Protein AF-A0A252A270-F1 (afdb_monomer)

Radius of gyration: 40.48 Å; Cα contacts (8 Å, |Δi|>4): 1; chains: 1; bounding box: 65×50×96 Å

pLDDT: mean 71.64, std 14.07, range [43.69, 97.19]

Mean 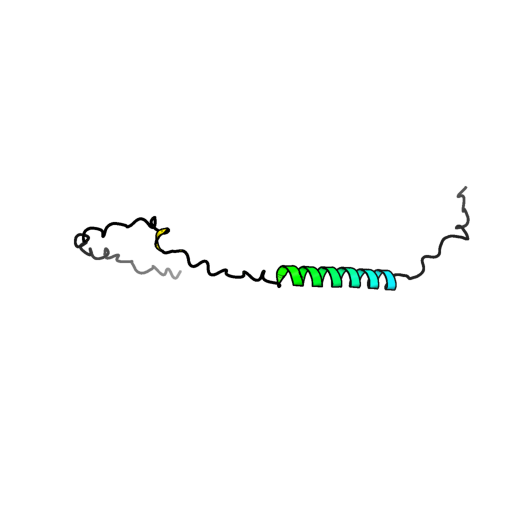predicted aligned error: 21.61 Å

Sequence (91 aa):
MLLRSSPPANMPKMRRKWRAKLAILCVLVGVYGAFMWHVTHTKPRVLMQRVLIPVDVVSDTIKVGKAPPAPPVPLIDAPHIEVPPPHLNLN

Secondary structure (DSSP, 8-state):
----PPPPTT------THHHHHHHHHHHHHHHHHHHHHHHHS------------GGG---S-----PPPPP----PPPP---PPPP-----

Structure (mmCIF, N/CA/C/O backbone):
data_AF-A0A252A270-F1
#
_entry.id   AF-A0A252A270-F1
#
loop_
_atom_site.group_PDB
_atom_site.id
_atom_site.type_symbol
_atom_site.label_atom_id
_atom_site.label_alt_id
_atom_site.label_comp_id
_atom_site.label_asym_id
_atom_site.label_entity_id
_atom_site.label_seq_id
_atom_site.pdbx_PDB_ins_code
_atom_site.Cartn_x
_atom_site.Cartn_y
_atom_site.Cartn_z
_atom_site.occupancy
_atom_site.B_iso_or_equiv
_atom_site.auth_seq_id
_atom_site.auth_comp_id
_atom_site.auth_asym_id
_atom_site.auth_atom_id
_atom_site.pdbx_PDB_model_num
ATOM 1 N N . MET A 1 1 ? 28.923 -34.548 -33.136 1.00 43.69 1 MET A N 1
ATOM 2 C CA . MET A 1 1 ? 29.109 -33.232 -33.787 1.00 43.69 1 MET A CA 1
ATOM 3 C C . MET A 1 1 ? 28.381 -32.189 -32.950 1.00 43.69 1 MET A C 1
ATOM 5 O O . MET A 1 1 ? 27.160 -32.156 -32.966 1.00 43.69 1 MET A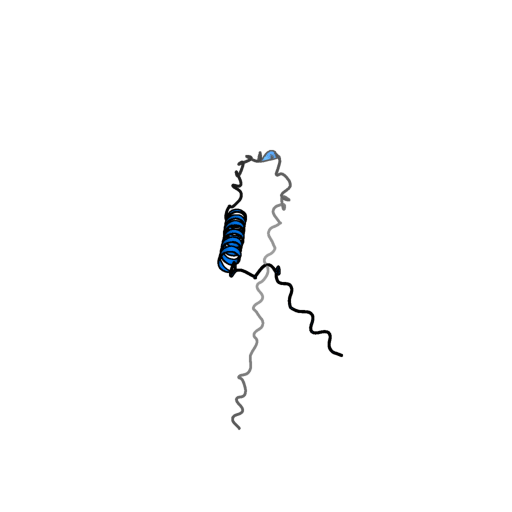 O 1
ATOM 9 N N . LEU A 1 2 ? 29.100 -31.413 -32.137 1.00 60.09 2 LEU A N 1
ATOM 10 C CA . LEU A 1 2 ? 28.501 -30.286 -31.418 1.00 60.09 2 LEU A CA 1
ATOM 11 C C . LEU A 1 2 ? 28.324 -29.150 -32.424 1.00 60.09 2 LEU A C 1
ATOM 13 O O . LEU A 1 2 ? 29.310 -28.579 -32.890 1.00 60.09 2 LEU A O 1
ATOM 17 N N . LEU A 1 3 ? 27.075 -28.858 -32.781 1.00 63.00 3 LEU A N 1
ATOM 18 C CA . LEU A 1 3 ? 26.702 -27.672 -33.544 1.00 63.00 3 LEU A CA 1
ATOM 19 C C . LEU A 1 3 ? 27.053 -26.444 -32.695 1.00 63.00 3 LEU A C 1
ATOM 21 O O . LEU A 1 3 ? 26.243 -25.958 -31.910 1.00 63.00 3 LEU A O 1
ATOM 25 N N . ARG A 1 4 ? 28.289 -25.950 -32.816 1.00 64.44 4 ARG A N 1
ATOM 26 C CA . ARG A 1 4 ? 28.658 -24.604 -32.368 1.00 64.44 4 ARG A CA 1
ATOM 27 C C . ARG A 1 4 ? 27.981 -23.615 -33.315 1.00 64.44 4 ARG A C 1
ATOM 29 O O . ARG A 1 4 ? 28.603 -23.093 -34.232 1.00 64.44 4 ARG A O 1
ATOM 36 N N . SER A 1 5 ? 26.685 -23.393 -33.118 1.00 71.25 5 SER A N 1
ATOM 37 C CA . SER A 1 5 ? 25.999 -22.245 -33.698 1.00 71.25 5 SER A CA 1
ATOM 38 C C . SER A 1 5 ? 26.645 -20.985 -33.127 1.00 71.25 5 SER A C 1
ATOM 40 O O . SER A 1 5 ? 26.667 -20.798 -31.908 1.00 71.25 5 SER A O 1
ATOM 42 N N . SER A 1 6 ? 27.207 -20.144 -33.993 1.00 68.00 6 SER A N 1
ATOM 43 C CA . SER A 1 6 ? 27.727 -18.831 -33.617 1.00 68.00 6 SER A CA 1
ATOM 44 C C . SER A 1 6 ? 26.656 -18.049 -32.844 1.00 68.00 6 SER A C 1
ATOM 46 O O . SER A 1 6 ? 25.494 -18.060 -33.263 1.00 68.00 6 SER A O 1
ATOM 48 N N . PRO A 1 7 ? 26.994 -17.383 -31.723 1.00 69.81 7 PRO A N 1
ATOM 49 C CA . PRO A 1 7 ? 26.017 -16.597 -30.983 1.00 69.81 7 PRO A CA 1
ATOM 50 C C . PRO A 1 7 ? 25.429 -15.513 -31.907 1.00 69.81 7 PRO A C 1
ATOM 52 O O . PRO A 1 7 ? 26.190 -14.879 -32.645 1.00 69.81 7 PRO A O 1
ATOM 55 N N . PRO A 1 8 ? 24.097 -15.309 -31.911 1.00 68.56 8 PRO A N 1
ATOM 56 C CA . PRO A 1 8 ? 23.449 -14.409 -32.853 1.00 68.56 8 PRO A CA 1
ATOM 57 C C . PRO A 1 8 ? 24.047 -13.002 -32.763 1.00 68.56 8 PRO A C 1
ATOM 59 O O . PRO A 1 8 ? 24.038 -12.376 -31.701 1.00 68.56 8 PRO A O 1
ATOM 62 N N . ALA A 1 9 ? 24.545 -12.488 -33.893 1.00 67.25 9 ALA A N 1
ATOM 63 C CA . ALA A 1 9 ? 25.195 -11.176 -33.979 1.00 67.25 9 ALA A CA 1
ATOM 64 C C . ALA A 1 9 ? 24.277 -10.019 -33.538 1.00 67.25 9 ALA A C 1
ATOM 66 O O . ALA A 1 9 ? 24.755 -8.964 -33.130 1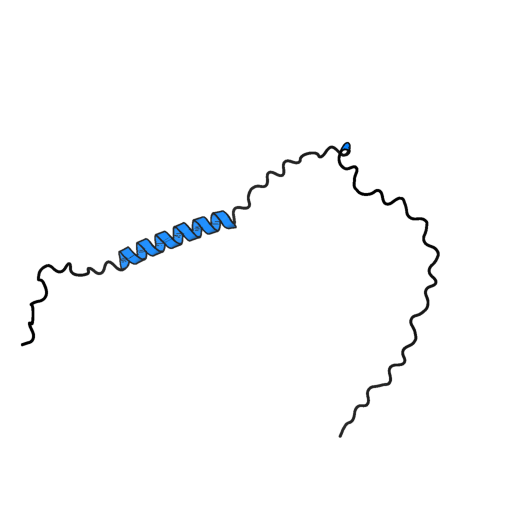.00 67.25 9 ALA A O 1
ATOM 67 N N . ASN A 1 10 ? 22.961 -10.244 -33.576 1.00 67.50 10 ASN A N 1
ATOM 68 C CA . ASN A 1 10 ? 21.933 -9.288 -33.186 1.00 67.50 10 ASN A CA 1
ATOM 69 C C . ASN A 1 10 ? 21.238 -9.665 -31.864 1.00 67.50 10 ASN A C 1
ATOM 71 O O . ASN A 1 10 ? 20.038 -9.464 -31.702 1.00 67.50 10 ASN A O 1
ATOM 75 N N . MET A 1 11 ? 21.955 -10.261 -30.904 1.00 67.62 11 MET A N 1
ATOM 76 C CA . MET A 1 11 ? 21.432 -10.315 -29.537 1.00 67.62 11 MET A CA 1
ATOM 77 C C . MET A 1 11 ? 21.459 -8.901 -28.945 1.00 67.62 11 MET A C 1
ATOM 79 O O . MET A 1 11 ? 22.536 -8.294 -28.895 1.00 67.62 11 MET A O 1
ATOM 83 N N . PRO A 1 12 ? 20.321 -8.362 -28.461 1.00 67.88 12 PRO A N 1
ATOM 84 C CA . PRO A 1 12 ? 20.313 -7.088 -27.765 1.00 67.88 12 PRO A CA 1
ATOM 85 C C . PRO A 1 12 ? 21.212 -7.213 -26.535 1.00 67.88 12 PRO A C 1
ATOM 87 O O . PRO A 1 12 ? 20.869 -7.853 -25.541 1.00 67.88 12 PRO A O 1
ATOM 90 N N . LYS A 1 13 ? 22.409 -6.623 -26.621 1.00 68.31 13 LYS A N 1
ATOM 91 C CA . LYS A 1 13 ? 23.375 -6.594 -25.524 1.00 68.31 13 LYS A CA 1
ATOM 92 C C . LYS A 1 13 ? 22.674 -5.996 -24.315 1.00 68.31 13 LYS A C 1
ATOM 94 O O . LYS A 1 13 ? 22.176 -4.869 -24.381 1.00 68.31 13 LYS A O 1
ATOM 99 N N . MET A 1 14 ? 22.628 -6.755 -23.222 1.00 64.56 14 MET A N 1
ATOM 100 C CA . MET A 1 14 ? 22.012 -6.341 -21.967 1.00 64.56 14 MET A CA 1
ATOM 101 C C . MET A 1 14 ? 22.773 -5.121 -21.431 1.00 64.56 14 MET A C 1
ATOM 103 O O . MET A 1 14 ? 23.743 -5.240 -20.685 1.00 64.56 14 MET A O 1
ATOM 107 N N . ARG A 1 15 ? 22.386 -3.916 -21.876 1.00 67.81 15 ARG A N 1
ATOM 108 C CA . ARG A 1 15 ? 22.950 -2.664 -21.364 1.00 67.81 15 ARG A CA 1
ATOM 109 C C . ARG A 1 15 ? 22.684 -2.646 -19.869 1.00 67.81 15 ARG A C 1
ATOM 111 O O . ARG A 1 15 ? 21.604 -3.034 -19.427 1.00 67.81 15 ARG A O 1
ATOM 118 N N . ARG A 1 16 ? 23.667 -2.170 -19.104 1.00 68.50 16 ARG A N 1
ATOM 119 C CA . ARG A 1 16 ? 23.647 -2.007 -17.642 1.00 68.50 16 ARG A CA 1
ATOM 120 C C . ARG A 1 16 ? 22.553 -0.997 -17.228 1.00 68.50 16 ARG A C 1
ATOM 122 O O . ARG A 1 16 ? 22.840 0.080 -16.726 1.00 68.50 16 ARG A O 1
ATOM 129 N N . LYS A 1 17 ? 21.275 -1.326 -17.440 1.00 71.25 17 LYS A N 1
ATOM 130 C CA . LYS A 1 17 ? 20.090 -0.524 -17.085 1.00 71.25 17 LYS A CA 1
ATOM 131 C C . LYS A 1 17 ? 19.676 -0.718 -15.621 1.00 71.25 17 LYS A C 1
ATOM 133 O O . LYS A 1 17 ? 18.596 -0.299 -15.221 1.00 71.25 17 LYS A O 1
ATOM 138 N N . TRP A 1 18 ? 20.541 -1.326 -14.810 1.00 82.56 18 TRP A N 1
ATOM 139 C CA . TRP A 1 18 ? 20.305 -1.573 -13.388 1.00 82.56 18 TRP A CA 1
ATOM 140 C C . TRP A 1 18 ? 19.965 -0.288 -12.624 1.00 82.56 18 TRP A C 1
ATOM 142 O O . TRP A 1 18 ? 19.065 -0.302 -11.798 1.00 82.56 18 TRP A O 1
ATOM 152 N N . ARG A 1 19 ? 20.582 0.846 -12.989 1.00 82.94 19 ARG A N 1
ATOM 153 C CA . ARG A 1 19 ? 20.263 2.164 -12.418 1.00 82.94 19 ARG A CA 1
ATOM 154 C C . ARG A 1 19 ? 18.831 2.609 -12.699 1.00 82.94 19 ARG A C 1
ATOM 156 O O . ARG A 1 19 ? 18.171 3.094 -11.796 1.00 82.94 19 ARG A O 1
ATOM 163 N N . ALA A 1 20 ? 18.339 2.408 -13.922 1.00 86.12 20 ALA A N 1
ATOM 164 C CA . ALA A 1 20 ? 16.956 2.731 -14.266 1.0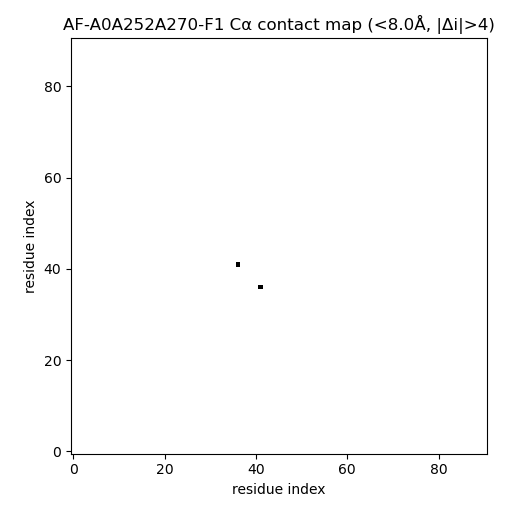0 86.12 20 ALA A CA 1
ATOM 165 C C . ALA A 1 20 ? 15.978 1.812 -13.523 1.00 86.12 20 ALA A C 1
ATOM 167 O O . ALA A 1 20 ? 14.980 2.279 -12.989 1.00 86.12 20 ALA A O 1
ATOM 168 N N . LYS A 1 21 ? 16.303 0.517 -13.418 1.00 85.62 21 LYS A N 1
ATOM 169 C CA . LYS A 1 21 ? 15.501 -0.438 -12.645 1.00 85.62 21 LYS A CA 1
ATOM 170 C C . LYS A 1 21 ? 15.438 -0.055 -11.161 1.00 85.62 21 LYS A C 1
ATOM 172 O O . LYS A 1 21 ? 14.360 -0.096 -10.583 1.00 85.62 21 LYS A O 1
ATOM 177 N N . LEU A 1 22 ? 16.561 0.363 -10.572 1.00 91.25 22 LEU A N 1
ATOM 178 C CA . LEU A 1 22 ? 16.616 0.852 -9.192 1.00 91.25 22 LEU A CA 1
ATOM 179 C C . LEU A 1 22 ? 15.864 2.172 -9.011 1.00 91.25 22 LEU A C 1
ATOM 181 O O . LEU A 1 22 ? 15.137 2.311 -8.038 1.00 91.25 22 LEU A O 1
ATOM 185 N N . ALA A 1 23 ? 15.982 3.110 -9.953 1.00 92.19 23 ALA A N 1
ATOM 186 C CA . ALA A 1 23 ? 15.239 4.365 -9.901 1.00 92.19 23 ALA A CA 1
ATOM 187 C C . ALA A 1 23 ? 13.724 4.115 -9.907 1.00 92.19 23 ALA A C 1
ATOM 189 O O . ALA A 1 23 ? 1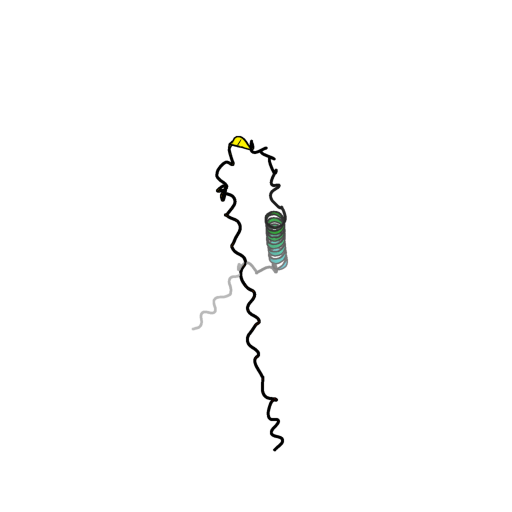3.012 4.647 -9.061 1.00 92.19 23 ALA A O 1
ATOM 190 N N . ILE A 1 24 ? 13.243 3.244 -10.800 1.00 93.00 24 ILE A N 1
ATOM 191 C CA . ILE A 1 24 ? 11.827 2.856 -10.856 1.00 93.00 24 ILE A CA 1
ATOM 192 C C . ILE A 1 24 ? 11.405 2.174 -9.550 1.00 93.00 24 ILE A C 1
ATOM 194 O O . ILE A 1 24 ? 10.346 2.493 -9.017 1.00 93.00 24 ILE A O 1
ATOM 198 N N . LEU A 1 25 ? 12.237 1.281 -9.003 1.00 96.06 25 LEU A N 1
ATOM 199 C CA . LEU A 1 25 ? 11.951 0.605 -7.736 1.00 96.06 25 LEU A CA 1
ATOM 200 C C . LEU A 1 25 ? 11.829 1.604 -6.574 1.00 96.06 25 LEU A C 1
ATOM 202 O O . LEU A 1 25 ? 10.872 1.528 -5.808 1.00 96.06 25 LEU A O 1
ATOM 206 N N . CYS A 1 26 ? 12.750 2.566 -6.471 1.00 96.00 26 CYS A N 1
ATOM 207 C CA . CYS A 1 26 ? 12.706 3.604 -5.441 1.00 96.00 26 CYS A CA 1
ATOM 208 C C . CYS A 1 26 ? 11.464 4.489 -5.569 1.00 96.00 26 CYS A C 1
ATOM 210 O O . CYS A 1 26 ? 10.836 4.789 -4.557 1.00 96.00 26 CYS A O 1
ATOM 212 N N . VAL A 1 27 ? 11.084 4.879 -6.791 1.00 97.00 27 VAL A N 1
ATOM 213 C CA . VAL A 1 27 ? 9.850 5.646 -7.024 1.00 97.00 27 VAL A CA 1
ATOM 214 C C . VAL A 1 27 ? 8.633 4.845 -6.569 1.00 97.00 27 VAL A C 1
ATOM 216 O O . VAL A 1 27 ? 7.782 5.381 -5.865 1.00 97.00 27 VAL A O 1
ATOM 219 N N . LEU A 1 28 ? 8.572 3.554 -6.905 1.00 97.19 28 LEU A N 1
ATOM 220 C CA . LEU A 1 28 ? 7.448 2.695 -6.537 1.00 97.19 28 LEU A CA 1
ATOM 221 C C . LEU A 1 28 ? 7.297 2.579 -5.014 1.00 97.19 28 LEU A C 1
ATOM 223 O O . LEU A 1 28 ? 6.206 2.769 -4.479 1.00 97.19 28 LEU A O 1
ATOM 227 N N . VAL A 1 29 ? 8.407 2.321 -4.316 1.00 96.88 29 VAL A N 1
ATOM 228 C CA . VAL A 1 29 ? 8.433 2.210 -2.851 1.00 96.88 29 VAL A CA 1
ATOM 229 C C . VAL A 1 29 ? 8.113 3.551 -2.194 1.00 96.88 29 VAL A C 1
ATOM 231 O O . VAL A 1 29 ? 7.336 3.584 -1.244 1.00 96.88 29 VAL A O 1
ATOM 234 N N . GLY A 1 30 ? 8.662 4.655 -2.704 1.00 97.19 30 GLY A N 1
ATOM 235 C CA . GLY A 1 30 ? 8.414 5.993 -2.168 1.00 97.19 30 GLY A CA 1
ATOM 236 C C . GLY A 1 30 ? 6.947 6.406 -2.277 1.00 97.19 30 GLY A C 1
ATOM 237 O O . GLY A 1 30 ? 6.363 6.847 -1.290 1.00 97.19 30 GLY A O 1
ATOM 238 N N . VAL A 1 31 ? 6.330 6.206 -3.445 1.00 96.12 31 VAL A N 1
ATOM 239 C CA . VAL A 1 31 ? 4.910 6.528 -3.668 1.00 96.12 31 VAL A CA 1
ATOM 240 C C . VAL A 1 31 ? 4.009 5.650 -2.803 1.00 96.12 31 VAL A C 1
ATOM 242 O O . VAL A 1 31 ? 3.126 6.169 -2.121 1.00 96.12 31 VAL A O 1
ATOM 245 N N . TYR A 1 32 ? 4.246 4.336 -2.780 1.00 95.25 32 TYR A N 1
ATOM 246 C CA . TYR A 1 32 ? 3.446 3.417 -1.972 1.00 95.25 32 TYR A CA 1
ATOM 247 C C . TYR A 1 32 ? 3.598 3.685 -0.468 1.00 95.25 32 TYR A C 1
ATOM 249 O O . TYR A 1 32 ? 2.607 3.720 0.258 1.00 95.25 32 TYR A O 1
ATOM 257 N N . GLY A 1 33 ? 4.825 3.933 -0.003 1.00 93.06 33 GLY A N 1
ATOM 258 C CA . GLY A 1 33 ? 5.111 4.269 1.389 1.00 93.06 33 GLY A CA 1
ATOM 259 C C . GLY A 1 33 ? 4.448 5.576 1.819 1.00 93.06 33 GLY A C 1
ATOM 260 O O . GLY A 1 33 ? 3.791 5.609 2.857 1.00 93.06 33 GLY A O 1
ATOM 261 N N . ALA A 1 34 ? 4.542 6.629 1.001 1.00 91.06 34 ALA A N 1
ATOM 262 C CA . ALA A 1 34 ? 3.879 7.905 1.268 1.00 91.06 34 ALA A CA 1
ATOM 263 C C . ALA A 1 34 ? 2.347 7.771 1.281 1.00 91.06 34 ALA A C 1
ATOM 265 O O . ALA A 1 34 ? 1.687 8.332 2.155 1.00 91.06 34 ALA A O 1
ATOM 266 N N . PHE A 1 35 ? 1.781 6.990 0.357 1.00 90.06 35 PHE A N 1
ATOM 267 C CA . PHE A 1 35 ? 0.348 6.708 0.321 1.00 90.06 35 PHE A CA 1
ATOM 268 C C . PHE A 1 35 ? -0.116 5.952 1.570 1.00 90.06 35 PHE A C 1
ATOM 270 O O . PHE A 1 35 ? -1.063 6.375 2.231 1.00 90.06 35 PHE A O 1
ATOM 277 N N . MET A 1 36 ? 0.575 4.872 1.939 1.00 90.81 36 MET A N 1
ATOM 278 C CA . MET A 1 36 ? 0.265 4.101 3.144 1.00 90.81 36 MET A CA 1
ATOM 279 C C . MET A 1 36 ? 0.402 4.949 4.402 1.00 90.81 36 MET A C 1
ATOM 281 O O . MET A 1 36 ? -0.461 4.884 5.274 1.00 90.81 36 MET A O 1
ATOM 285 N N . TRP A 1 37 ? 1.449 5.771 4.487 1.00 90.06 37 TRP A N 1
ATOM 286 C CA . TRP A 1 37 ? 1.631 6.718 5.581 1.00 90.06 37 TRP A CA 1
ATOM 287 C C . TRP A 1 37 ? 0.452 7.684 5.671 1.00 90.06 37 TRP A C 1
AT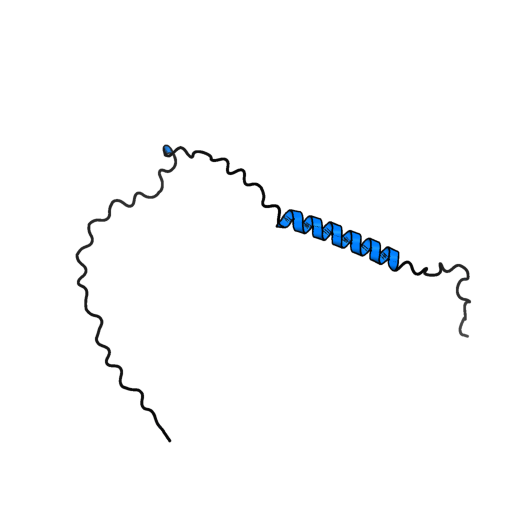OM 289 O O . TRP A 1 37 ? -0.120 7.853 6.744 1.00 90.06 37 TRP A O 1
ATOM 299 N N . HIS A 1 38 ? 0.026 8.248 4.540 1.00 86.56 38 HIS A N 1
ATOM 300 C CA . HIS A 1 38 ? -1.136 9.122 4.487 1.00 86.56 38 HIS A CA 1
ATOM 301 C C . HIS A 1 38 ? -2.404 8.386 4.939 1.00 86.56 38 HIS A C 1
ATOM 303 O O . HIS A 1 38 ? -3.086 8.865 5.833 1.00 86.56 38 HIS A O 1
ATOM 309 N N . VAL A 1 39 ? -2.715 7.199 4.422 1.00 83.06 39 VAL A N 1
ATOM 310 C CA . VAL A 1 39 ? -3.920 6.453 4.837 1.00 83.06 39 VAL A CA 1
ATOM 311 C C . VAL A 1 39 ? -3.894 6.085 6.326 1.00 83.06 39 VAL A C 1
ATOM 313 O O . VAL A 1 39 ? -4.913 6.188 7.002 1.00 83.06 39 VAL A O 1
ATOM 316 N N . THR A 1 40 ? -2.740 5.679 6.854 1.00 80.06 40 THR A N 1
ATOM 317 C CA . THR A 1 40 ? -2.618 5.214 8.247 1.00 80.06 40 THR A CA 1
ATOM 318 C C . THR A 1 40 ? -2.559 6.352 9.266 1.00 80.06 40 THR A C 1
ATOM 320 O O . THR A 1 40 ? -3.085 6.207 10.368 1.00 80.06 40 THR A O 1
ATOM 323 N N . HIS A 1 41 ? -1.948 7.488 8.921 1.00 77.94 41 HIS A N 1
ATOM 324 C CA . HIS A 1 41 ? -1.736 8.606 9.851 1.00 77.94 41 HIS A CA 1
ATOM 325 C C . HIS A 1 41 ? -2.734 9.747 9.665 1.00 77.94 41 HIS A C 1
ATOM 327 O O . HIS A 1 41 ? -2.901 10.573 10.568 1.00 77.94 41 HIS A O 1
ATOM 333 N N . THR A 1 42 ? -3.444 9.795 8.537 1.00 71.12 42 THR A N 1
ATOM 334 C CA . THR A 1 42 ? -4.563 10.722 8.377 1.00 71.12 42 THR A CA 1
ATOM 335 C C . THR A 1 42 ? -5.749 10.133 9.116 1.00 71.12 42 THR A C 1
ATOM 337 O O . THR A 1 42 ? -6.548 9.384 8.559 1.00 71.12 42 THR A O 1
ATOM 340 N N . LYS A 1 43 ? -5.856 10.461 10.409 1.00 62.53 43 LYS A N 1
ATOM 341 C CA . LYS A 1 43 ? -7.071 10.185 11.176 1.00 62.53 43 LYS A CA 1
ATOM 342 C C . LYS A 1 43 ? -8.245 10.737 10.365 1.00 62.53 43 LYS A C 1
ATOM 344 O O . LYS A 1 43 ? -8.184 11.920 9.999 1.00 62.53 43 LYS A O 1
ATOM 349 N N . PRO A 1 44 ? -9.294 9.943 10.072 1.00 65.38 44 PRO A N 1
ATOM 350 C CA . PRO A 1 44 ? -10.504 10.517 9.518 1.00 65.38 44 PRO A CA 1
ATOM 351 C C . PRO A 1 44 ? -10.895 11.630 10.477 1.00 65.38 44 PRO A C 1
ATOM 353 O O . PRO A 1 44 ? -10.948 11.415 11.693 1.00 65.38 44 PRO A O 1
ATOM 356 N N . ARG A 1 45 ? -11.067 12.849 9.957 1.00 55.16 45 ARG A N 1
ATOM 357 C CA . ARG A 1 45 ? -11.662 13.913 10.753 1.00 55.16 45 ARG A CA 1
ATOM 358 C C . ARG A 1 45 ? -13.069 13.429 11.039 1.00 55.16 45 ARG A C 1
ATOM 360 O O . ARG A 1 45 ? -13.964 13.611 10.221 1.00 55.16 45 ARG A O 1
ATOM 367 N N . VAL A 1 46 ? -13.236 12.754 12.173 1.00 56.16 46 VAL A N 1
ATOM 368 C CA . VAL A 1 46 ? -14.532 12.559 12.788 1.00 56.16 46 VAL A CA 1
ATOM 369 C C . VAL A 1 46 ? -14.946 13.985 13.094 1.00 56.16 46 VAL A C 1
ATOM 371 O O . VAL A 1 46 ? -14.543 14.569 14.100 1.00 56.16 46 VAL A O 1
ATOM 374 N N . LEU A 1 47 ? -15.648 14.606 12.146 1.00 54.78 47 LEU A N 1
ATOM 375 C CA . LEU A 1 47 ? -16.564 15.679 12.453 1.00 54.78 47 LEU A CA 1
ATOM 376 C C . LEU A 1 47 ? -17.487 15.019 13.465 1.00 54.78 47 LEU A C 1
ATOM 378 O O . LEU A 1 47 ? -18.421 14.318 13.091 1.00 54.78 47 LEU A O 1
ATOM 382 N N . MET A 1 48 ? -17.131 15.124 14.749 1.00 51.22 48 MET A N 1
ATOM 383 C CA . MET A 1 48 ? -18.044 14.912 15.851 1.00 51.22 48 MET A CA 1
ATOM 384 C C . MET A 1 48 ? -19.139 15.932 15.595 1.00 51.22 48 MET A C 1
ATOM 386 O O . MET A 1 48 ? -19.085 17.069 16.063 1.00 51.22 48 MET A O 1
ATOM 390 N N . GLN A 1 49 ? -20.092 15.546 14.757 1.00 58.25 49 GLN A N 1
ATOM 391 C CA . GLN A 1 49 ? -21.382 16.165 14.683 1.00 58.25 49 GLN A CA 1
ATOM 392 C C . GLN A 1 49 ? -21.880 15.952 16.102 1.00 58.25 49 GLN A C 1
ATOM 394 O O . GLN A 1 49 ? -22.192 14.830 16.498 1.00 58.25 49 GLN A O 1
ATOM 399 N N . ARG A 1 50 ? -21.762 16.996 16.930 1.00 58.19 50 ARG A N 1
ATOM 400 C CA . ARG A 1 50 ? -22.370 17.035 18.252 1.00 58.19 50 ARG A CA 1
ATOM 401 C C . ARG A 1 50 ? -23.863 17.008 17.984 1.00 58.19 50 ARG A C 1
ATOM 403 O O . ARG A 1 50 ? -24.516 18.045 17.957 1.00 58.19 50 ARG A O 1
ATOM 410 N N . VAL A 1 51 ? -24.375 15.825 17.668 1.00 58.41 51 VAL A N 1
ATOM 411 C CA . VAL A 1 51 ? -25.793 15.554 17.678 1.00 58.41 51 VAL A CA 1
ATOM 412 C C . VAL A 1 51 ? -26.131 15.701 19.145 1.00 58.41 51 VAL A C 1
ATOM 414 O O . VAL A 1 51 ? -25.735 14.883 19.974 1.00 58.41 51 VAL A O 1
ATOM 417 N N . LEU A 1 52 ? -26.719 16.847 19.477 1.00 57.41 52 LEU A N 1
ATOM 418 C CA . LEU A 1 52 ? -27.338 17.081 20.762 1.00 57.41 52 LEU A CA 1
ATOM 419 C C . LEU A 1 52 ? -28.448 16.033 20.837 1.00 57.41 52 LEU A C 1
ATOM 421 O O . LEU A 1 52 ? -29.505 16.231 20.251 1.00 57.41 52 LEU A O 1
ATOM 425 N N . ILE A 1 53 ? -28.154 14.867 21.413 1.00 54.38 53 ILE A N 1
ATOM 426 C CA . ILE A 1 53 ? -29.150 13.821 21.612 1.00 54.38 53 ILE A CA 1
ATOM 427 C C . ILE A 1 53 ? -30.168 14.450 22.564 1.00 54.38 53 ILE A C 1
ATOM 429 O O . ILE A 1 53 ? -29.795 14.754 23.702 1.00 54.38 53 ILE A O 1
ATOM 433 N N . PRO A 1 54 ? -31.404 14.734 22.118 1.00 57.31 54 PRO A N 1
ATOM 434 C CA . PRO A 1 54 ? -32.418 15.226 23.029 1.00 57.31 54 PRO A CA 1
ATOM 435 C C . PRO A 1 54 ? -32.599 14.159 24.109 1.00 57.31 54 PRO A C 1
ATOM 437 O O . PRO A 1 54 ? -32.817 12.982 23.815 1.00 57.31 54 PRO A O 1
ATOM 440 N N . VAL A 1 55 ? -32.438 14.582 25.363 1.00 55.69 55 VAL A N 1
ATOM 441 C CA . VAL A 1 55 ? -32.409 13.730 26.564 1.00 55.69 55 VAL A CA 1
ATOM 442 C C . VAL A 1 55 ? -33.698 12.904 26.721 1.00 55.69 55 VAL A C 1
ATOM 444 O O . VAL A 1 55 ? -33.708 11.908 27.436 1.00 55.69 55 VAL A O 1
ATOM 447 N N . ASP A 1 56 ? -34.749 13.242 25.975 1.00 55.72 56 ASP A N 1
ATOM 448 C CA . ASP A 1 56 ? -36.042 12.561 26.000 1.00 55.72 56 ASP A CA 1
ATOM 449 C C . ASP A 1 56 ? -36.036 11.153 25.380 1.00 55.72 56 ASP A C 1
ATOM 451 O O . ASP A 1 56 ? -36.903 10.350 25.714 1.00 55.72 56 ASP A O 1
ATOM 455 N N . VAL A 1 57 ? -35.065 10.810 24.520 1.00 52.56 57 VAL A N 1
ATOM 456 C CA . VAL A 1 57 ? -35.038 9.497 23.828 1.00 52.56 57 VAL A CA 1
ATOM 457 C C . VAL A 1 57 ? -34.052 8.507 24.467 1.00 52.56 57 VAL A C 1
ATOM 459 O O . VAL A 1 57 ? -34.039 7.330 24.121 1.00 52.56 57 VAL A O 1
ATOM 462 N N . VAL A 1 58 ? -33.269 8.927 25.469 1.00 50.91 58 VAL A N 1
ATOM 463 C CA . VAL A 1 58 ? -32.452 8.012 26.293 1.00 50.91 58 VAL A CA 1
ATOM 464 C C . VAL A 1 58 ? -33.219 7.660 27.569 1.00 50.91 58 VAL A C 1
ATOM 466 O O . VAL A 1 58 ? -32.764 7.873 28.689 1.00 50.91 58 VAL A O 1
ATOM 469 N N . SER A 1 59 ? -34.420 7.118 27.397 1.00 52.12 59 SER A N 1
ATOM 470 C CA . SER A 1 59 ? -35.114 6.384 28.453 1.00 52.12 59 SER A CA 1
ATOM 471 C C . SER A 1 59 ? -35.095 4.909 28.099 1.00 52.12 59 SER A C 1
ATOM 473 O O . SER A 1 59 ? -36.084 4.398 27.612 1.00 52.12 59 SER A O 1
ATOM 475 N N . ASP A 1 60 ? -33.941 4.272 28.303 1.00 49.47 60 ASP A N 1
ATOM 476 C CA . ASP A 1 60 ? -33.833 2.836 28.610 1.00 49.47 60 ASP A CA 1
ATOM 477 C C . ASP A 1 60 ? -32.464 2.488 29.228 1.00 49.47 60 ASP A C 1
ATOM 479 O O . ASP A 1 60 ? -31.985 1.356 29.184 1.00 49.47 60 ASP A O 1
ATOM 483 N N . THR A 1 61 ? -31.829 3.447 29.913 1.00 52.16 61 THR A N 1
ATOM 484 C CA . THR A 1 61 ? -30.970 3.055 31.031 1.00 52.16 61 THR A CA 1
ATOM 485 C C . THR A 1 61 ? -31.926 2.585 32.108 1.00 52.16 61 THR A C 1
ATOM 487 O O . THR A 1 61 ? -32.610 3.403 32.725 1.00 52.16 61 THR A O 1
ATOM 490 N N . ILE A 1 62 ? -32.016 1.266 32.267 1.00 51.09 62 ILE A N 1
ATOM 491 C CA . ILE A 1 62 ? -32.722 0.573 33.341 1.00 51.09 62 ILE A CA 1
ATOM 492 C C . ILE A 1 62 ? -32.575 1.411 34.610 1.00 51.09 62 ILE A C 1
ATOM 494 O O . ILE A 1 62 ? -31.496 1.490 35.203 1.00 51.09 62 ILE A O 1
ATOM 498 N N . LYS A 1 63 ? -33.661 2.085 35.002 1.00 52.75 63 LYS A N 1
ATOM 499 C CA . LYS A 1 63 ? -33.768 2.695 36.320 1.00 52.75 63 LYS A CA 1
ATOM 500 C C . LYS A 1 63 ? -33.774 1.520 37.280 1.00 52.75 63 LYS A C 1
ATOM 502 O O . LYS A 1 63 ? -34.827 0.957 37.563 1.00 52.75 63 LYS A O 1
ATOM 507 N N . VAL A 1 64 ? -32.590 1.108 37.729 1.00 55.06 64 VAL A N 1
ATOM 508 C CA . VAL A 1 64 ? -32.453 0.245 38.894 1.00 55.06 64 VAL A CA 1
ATOM 509 C C . VAL A 1 64 ? -33.121 1.031 40.010 1.00 55.06 64 VAL A C 1
ATOM 511 O O . VAL A 1 64 ? -32.580 2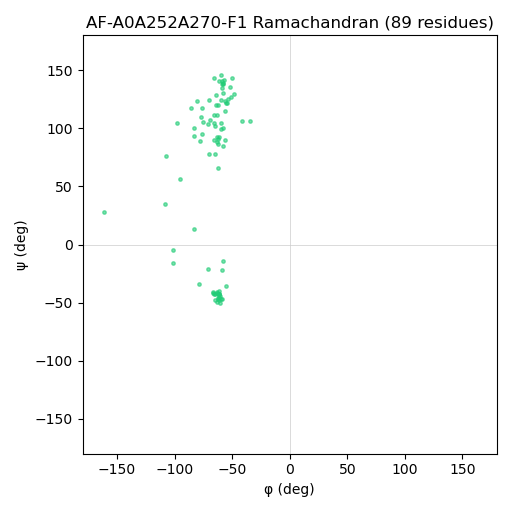.027 40.496 1.00 55.06 64 VAL A O 1
ATOM 514 N N . GLY A 1 65 ? -34.368 0.660 40.311 1.00 53.81 65 GLY A N 1
ATOM 515 C CA . GLY A 1 65 ? -35.110 1.211 41.429 1.00 53.81 65 GLY A CA 1
ATOM 516 C C . GLY A 1 65 ? -34.193 1.151 42.636 1.00 53.81 65 GLY A C 1
ATOM 517 O O . GLY A 1 65 ? -33.543 0.130 42.853 1.00 53.81 65 GLY A O 1
ATOM 518 N N . LYS A 1 66 ? -34.069 2.280 43.338 1.00 61.94 66 LYS A N 1
ATOM 519 C CA . LYS A 1 66 ? -33.219 2.447 44.517 1.00 61.94 66 LYS A CA 1
ATOM 520 C C . LYS A 1 66 ? -33.351 1.186 45.375 1.00 61.94 66 LYS A C 1
ATOM 522 O O . LYS A 1 66 ? -34.425 0.941 45.922 1.00 61.94 66 LYS A O 1
ATOM 527 N N . ALA A 1 67 ? -32.312 0.349 45.378 1.00 63.94 67 ALA A N 1
ATOM 528 C CA . ALA A 1 67 ? -32.370 -0.931 46.065 1.00 63.94 67 ALA A CA 1
ATOM 529 C C . ALA A 1 67 ? -32.701 -0.665 47.544 1.00 63.94 67 ALA A C 1
ATOM 531 O O . ALA A 1 67 ? -32.223 0.341 48.088 1.00 63.94 67 ALA A O 1
ATOM 532 N N . PRO A 1 68 ? -33.530 -1.505 48.193 1.00 71.19 68 PRO A N 1
ATOM 533 C CA . PRO A 1 68 ? -33.774 -1.392 49.626 1.00 71.19 68 PRO A CA 1
ATOM 534 C C . PRO A 1 68 ? -32.433 -1.316 50.371 1.00 71.19 68 PRO A C 1
ATOM 536 O O . PRO A 1 68 ? -31.480 -1.972 49.936 1.00 71.19 68 PRO A O 1
ATOM 539 N N . PRO A 1 69 ? -32.316 -0.522 51.452 1.00 72.25 69 PRO A N 1
ATOM 540 C CA . PRO A 1 69 ? -31.075 -0.458 52.214 1.00 72.25 69 PRO A CA 1
ATOM 541 C C . PRO A 1 69 ? -30.688 -1.878 52.637 1.00 72.25 69 PRO A C 1
ATOM 543 O O . PRO A 1 69 ? -31.484 -2.584 53.256 1.00 72.25 69 PRO A O 1
ATOM 546 N N . ALA A 1 70 ? -29.494 -2.312 52.226 1.00 73.62 70 ALA A N 1
ATOM 547 C CA . ALA A 1 70 ? -29.008 -3.651 52.516 1.00 73.62 70 ALA A CA 1
ATOM 548 C C . ALA A 1 70 ? -28.958 -3.859 54.042 1.00 73.62 70 ALA A C 1
ATOM 550 O O . ALA A 1 70 ? -28.552 -2.939 54.761 1.00 73.62 70 ALA A O 1
ATOM 551 N N . PRO A 1 71 ? -29.372 -5.033 54.554 1.00 75.88 71 PRO A N 1
ATOM 552 C CA . PRO A 1 71 ? -29.255 -5.328 55.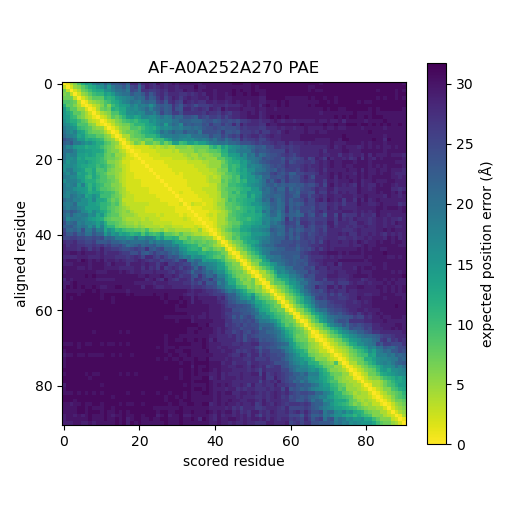974 1.00 75.88 71 PRO A CA 1
ATOM 553 C C . PRO A 1 71 ? -27.777 -5.266 56.398 1.00 75.88 71 PRO A C 1
ATOM 555 O O . PRO A 1 71 ? -26.908 -5.618 55.594 1.00 75.88 71 PRO A O 1
ATOM 558 N N . PRO A 1 72 ? -27.466 -4.826 57.633 1.00 74.81 72 PRO A N 1
ATOM 559 C CA . PRO A 1 72 ? -26.094 -4.776 58.120 1.00 74.81 72 PRO A CA 1
ATOM 560 C C . PRO A 1 72 ? -25.460 -6.164 58.022 1.00 74.81 72 PRO A C 1
ATOM 562 O O . PRO A 1 72 ? -25.903 -7.103 58.681 1.00 74.81 72 PRO A O 1
ATOM 565 N N . VAL A 1 73 ? -24.444 -6.298 57.172 1.00 74.12 73 VAL A N 1
ATOM 566 C CA . VAL A 1 73 ? -23.650 -7.522 57.076 1.00 74.12 73 VAL A CA 1
ATOM 567 C C . VAL A 1 73 ? -22.709 -7.531 58.280 1.00 74.12 73 VAL A C 1
ATOM 569 O O . VAL A 1 73 ? -21.893 -6.612 58.391 1.00 74.12 73 VAL A O 1
ATOM 572 N N . PRO A 1 74 ? -22.803 -8.506 59.202 1.00 71.12 74 PRO A N 1
ATOM 573 C CA . PRO A 1 74 ? -21.824 -8.622 60.270 1.00 71.12 74 PRO A CA 1
ATOM 574 C C . PRO A 1 74 ? -20.465 -8.932 59.639 1.00 71.12 74 PRO A C 1
ATOM 576 O O . PRO A 1 74 ? -20.315 -9.929 58.932 1.00 71.12 74 PRO A O 1
ATOM 579 N N . LEU A 1 75 ? -19.483 -8.057 59.868 1.00 68.88 75 LEU A N 1
ATOM 580 C CA . LEU A 1 75 ? -18.094 -8.357 59.547 1.00 68.88 75 LEU A CA 1
ATOM 581 C C . LEU A 1 75 ? -17.663 -9.493 60.474 1.00 68.88 75 LEU A C 1
ATOM 583 O O . LEU A 1 75 ? -17.475 -9.293 61.669 1.00 68.88 75 LEU A O 1
ATOM 587 N N . ILE A 1 76 ? -17.578 -10.698 59.922 1.00 73.75 76 ILE A N 1
ATOM 588 C CA . ILE A 1 76 ? -16.931 -11.821 60.588 1.00 73.75 76 ILE A CA 1
ATOM 589 C C . ILE A 1 76 ? -15.435 -11.632 60.354 1.00 73.75 76 ILE A C 1
ATOM 591 O O . ILE A 1 76 ? -15.007 -11.507 59.203 1.00 73.75 76 ILE A O 1
ATOM 595 N N . ASP A 1 77 ? -14.658 -11.576 61.434 1.00 74.19 77 ASP A N 1
ATOM 596 C CA . ASP A 1 77 ? -13.203 -11.495 61.342 1.00 74.19 77 ASP A CA 1
ATOM 597 C C . ASP A 1 77 ? -12.655 -12.692 60.560 1.00 74.19 77 ASP A C 1
ATOM 599 O O . ASP A 1 77 ? -13.126 -13.827 60.692 1.00 74.19 77 ASP A O 1
ATOM 603 N N . ALA A 1 78 ? -11.665 -12.425 59.708 1.00 74.44 78 ALA A N 1
ATOM 604 C CA . ALA A 1 78 ? -11.027 -13.465 58.919 1.00 74.44 78 ALA A CA 1
ATOM 605 C C . ALA A 1 78 ? -10.443 -14.543 59.854 1.00 74.44 78 ALA A C 1
ATOM 607 O O . ALA A 1 78 ? -9.851 -14.201 60.883 1.00 74.44 78 ALA A O 1
ATOM 608 N N . PRO A 1 79 ? -10.593 -15.839 59.522 1.00 77.06 79 PRO A N 1
ATOM 609 C CA . PRO A 1 79 ? -10.093 -16.915 60.366 1.00 77.06 79 PRO A CA 1
ATOM 610 C C . PRO A 1 79 ? -8.587 -16.753 60.578 1.00 77.06 79 PRO A C 1
ATOM 612 O O . PRO A 1 79 ? -7.832 -16.561 59.623 1.00 77.06 79 PRO A O 1
ATOM 615 N N . HIS A 1 80 ? -8.156 -16.814 61.838 1.00 77.69 80 HIS A N 1
ATOM 616 C CA . HIS A 1 80 ? -6.744 -16.746 62.187 1.00 77.69 80 HIS A CA 1
ATOM 617 C C . HIS A 1 80 ? -6.036 -17.991 61.640 1.00 77.69 80 HIS A C 1
ATOM 619 O O . HIS A 1 80 ? -6.294 -19.108 62.084 1.00 77.69 80 HIS A O 1
ATOM 625 N N . ILE A 1 81 ? -5.178 -17.797 60.639 1.00 77.62 81 ILE A N 1
ATOM 626 C CA . ILE A 1 81 ? -4.340 -18.854 60.073 1.00 77.62 81 ILE A CA 1
ATOM 627 C C . ILE A 1 81 ? -2.964 -18.728 60.728 1.00 77.62 81 ILE A C 1
ATOM 629 O O . ILE A 1 81 ? -2.190 -17.834 60.385 1.00 77.62 81 ILE A O 1
ATOM 633 N N . GLU A 1 82 ? -2.658 -19.627 61.662 1.00 78.62 82 GLU A N 1
ATOM 634 C CA . GLU A 1 82 ? -1.300 -19.796 62.181 1.00 78.62 82 GLU A CA 1
ATOM 635 C C . GLU A 1 82 ? -0.463 -20.530 61.128 1.00 78.62 82 GLU A C 1
ATOM 637 O O . GLU A 1 82 ? -0.631 -21.726 60.889 1.00 78.62 82 GLU A O 1
ATOM 642 N N . VAL A 1 83 ? 0.419 -19.796 60.448 1.00 78.94 83 VAL A N 1
ATOM 643 C CA . VAL A 1 83 ? 1.370 -20.383 59.499 1.00 78.94 83 VAL A CA 1
ATOM 644 C C . VAL A 1 83 ? 2.603 -20.843 60.284 1.00 78.94 83 VAL A C 1
ATOM 646 O O . VAL A 1 83 ? 3.276 -19.995 60.878 1.00 78.94 83 VAL A O 1
ATOM 649 N N . PRO A 1 84 ? 2.934 -22.149 60.304 1.00 81.31 84 PRO A N 1
ATOM 650 C CA . PRO A 1 84 ? 4.138 -22.620 60.973 1.00 81.31 84 PRO A CA 1
ATOM 651 C C . PRO A 1 84 ? 5.390 -22.086 60.258 1.00 81.31 84 PRO A C 1
ATOM 653 O O . PRO A 1 84 ? 5.401 -21.977 59.026 1.00 81.31 84 PRO A O 1
ATOM 656 N N . PRO A 1 85 ? 6.455 -21.747 61.005 1.00 80.31 85 PRO A N 1
ATOM 657 C CA . PRO A 1 85 ? 7.686 -21.253 60.411 1.00 80.31 85 PRO A CA 1
ATOM 658 C C . PRO A 1 85 ? 8.300 -22.316 59.485 1.00 80.31 85 PRO A C 1
ATOM 660 O O . PRO A 1 85 ? 8.282 -23.506 59.812 1.00 80.31 85 PRO A O 1
ATOM 663 N N . PRO A 1 86 ? 8.850 -21.914 58.325 1.00 78.81 86 PRO A N 1
ATOM 664 C CA . PRO A 1 86 ? 9.419 -22.853 57.372 1.00 78.81 86 PRO A CA 1
ATOM 665 C C . PRO A 1 86 ? 10.624 -23.575 57.984 1.00 78.81 86 PRO A C 1
ATOM 667 O O . PRO A 1 86 ? 11.554 -22.947 58.491 1.00 78.81 86 PRO A O 1
ATOM 670 N N . HIS A 1 87 ? 10.622 -24.906 57.904 1.00 76.62 87 HIS A N 1
ATOM 671 C CA . HIS A 1 87 ? 11.761 -25.723 58.307 1.00 76.62 87 HIS A CA 1
ATOM 672 C C . HIS A 1 87 ? 12.920 -25.509 57.326 1.00 76.62 87 HIS A C 1
ATOM 674 O O . HIS A 1 87 ? 12.889 -25.980 56.189 1.00 76.62 87 HIS A O 1
ATOM 680 N N . LEU A 1 88 ? 13.953 -24.793 57.769 1.00 69.69 88 LEU A N 1
ATOM 681 C CA . LEU A 1 88 ? 15.218 -24.687 57.049 1.00 69.69 88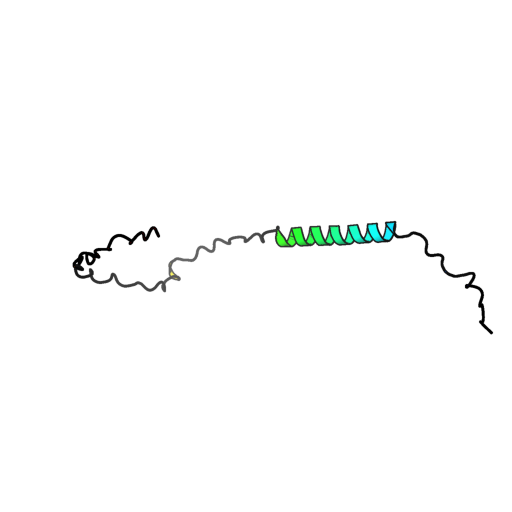 LEU A CA 1
ATOM 682 C C . LEU A 1 88 ? 16.075 -25.915 57.381 1.00 69.69 88 LEU A C 1
ATOM 684 O O . LEU A 1 88 ? 16.799 -25.926 58.373 1.00 69.69 88 LEU A O 1
ATOM 688 N N . ASN A 1 89 ? 15.983 -26.959 56.555 1.00 65.75 89 ASN A N 1
ATOM 689 C CA . ASN A 1 89 ? 16.901 -28.097 56.621 1.00 65.75 89 ASN A CA 1
ATOM 690 C C . ASN A 1 89 ? 18.244 -27.691 55.999 1.00 65.75 89 ASN A C 1
ATOM 692 O O . ASN A 1 89 ? 18.415 -27.749 54.783 1.00 65.75 89 ASN A O 1
ATOM 696 N N . LEU A 1 90 ? 19.183 -27.256 56.838 1.00 64.56 90 LEU A N 1
ATOM 697 C CA . LEU A 1 90 ? 20.600 -27.160 56.488 1.00 64.56 90 LEU A CA 1
ATOM 698 C C . LEU A 1 90 ? 21.220 -28.545 56.699 1.00 64.56 90 LEU A C 1
ATOM 700 O O . LEU A 1 90 ? 21.475 -28.932 57.838 1.00 64.56 90 LEU A O 1
ATOM 704 N N . ASN A 1 91 ? 21.399 -29.285 55.606 1.00 53.06 91 ASN A N 1
ATOM 705 C CA . ASN A 1 91 ? 22.124 -30.554 55.558 1.00 53.06 91 ASN A CA 1
ATOM 706 C C . ASN A 1 91 ? 23.347 -30.396 54.654 1.00 53.06 91 ASN A C 1
ATOM 708 O O . ASN A 1 91 ? 23.195 -29.721 53.609 1.00 53.06 91 ASN A O 1
#

Organism: NCBI:txid146474

Solvent-accessible surface area (backbone atoms only — not comparable to full-atom values): 6526 Å² total; per-residue (Å²): 133,83,82,79,71,76,78,67,93,83,59,82,73,84,68,89,53,61,62,58,56,49,52,53,49,48,51,52,50,50,54,52,50,51,50,51,48,47,67,72,68,51,68,77,80,73,74,74,72,79,70,78,72,63,74,83,76,70,78,72,73,77,77,72,67,83,71,76,82,75,76,87,75,80,83,72,78,78,79,86,76,86,76,78,81,84,84,80,82,88,125

Foldseek 3Di:
DPPPDPDPPPDPPPPPCVVVVVVVVCVVCVVVVVVVCCVVVVDPPPPPPVPVPPPVPPPPPPPPPPPDPDDDDPPDPDDDDDDDDDDDPPD